Protein AF-A0AA92UZ13-F1 (afdb_monomer_lite)

Sequence (68 aa):
MQKQQDERKKNIIAMFADFRAKAPAETSDSRIMLAVSQRVGCTQQNVRVILIKAGLITPKKRRAAVRK

Foldseek 3Di:
DVVVVVVLLVVLVVQLVVCVVVPDPPDDSLNSLVVSCVVSVHDSVVSVVSCCVVVNDPPPPPPPPPPD

pLDDT: mean 86.74, std 13.63, range [49.03, 96.38]

Secondary structure (DSSP, 8-state):
-HHHHHHHHHHHHHHHHHHHHHS-TT--HHHHHHHHHHHHTS-HHHHHHHHHHTTSS-----------

Radius of gyration: 13.85 Å; chains: 1; bounding box: 25×45×27 Å

Organism: NCBI:txid165179

Structure (mmCIF, N/CA/C/O backbone):
data_AF-A0AA92UZ13-F1
#
_entry.id   AF-A0AA92UZ13-F1
#
loop_
_atom_site.group_PDB
_atom_site.id
_atom_site.type_symbol
_atom_site.label_atom_id
_atom_site.label_alt_id
_atom_site.label_comp_id
_atom_site.label_asym_id
_atom_site.label_entity_id
_atom_site.label_seq_id
_atom_site.pdbx_PDB_ins_code
_atom_site.Cartn_x
_atom_site.Cartn_y
_atom_site.Cartn_z
_atom_site.occupancy
_atom_site.B_iso_or_equiv
_atom_site.auth_seq_id
_atom_site.auth_comp_id
_atom_site.auth_asym_id
_atom_site.auth_atom_id
_atom_site.pdbx_PDB_model_num
ATOM 1 N N . MET A 1 1 ? -13.452 11.162 14.897 1.00 63.94 1 MET A N 1
ATOM 2 C CA . MET A 1 1 ? -12.159 10.463 14.691 1.00 63.94 1 MET A CA 1
ATOM 3 C C . MET A 1 1 ? -12.196 9.319 13.661 1.00 63.94 1 MET A C 1
ATOM 5 O O . MET A 1 1 ? -11.130 8.923 13.212 1.00 63.94 1 MET A O 1
ATOM 9 N N . GLN A 1 2 ? -13.366 8.836 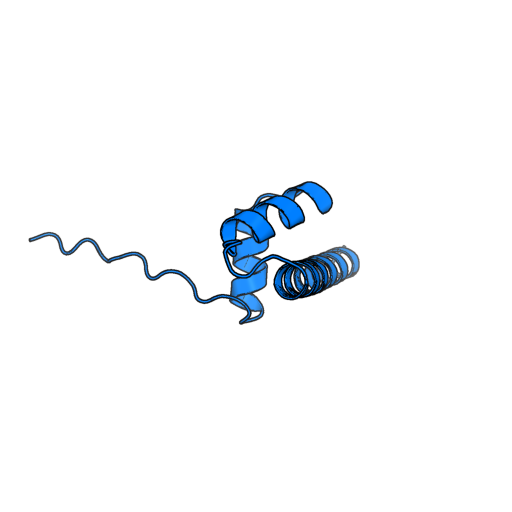13.208 1.00 70.12 2 GLN A N 1
ATOM 10 C CA . GLN A 1 2 ? -13.470 7.777 12.180 1.00 70.12 2 GLN A CA 1
ATOM 11 C C . GLN A 1 2 ? -13.009 8.233 10.777 1.00 70.12 2 GLN A C 1
ATOM 13 O O . GLN A 1 2 ? -12.192 7.578 10.137 1.00 70.12 2 GLN A O 1
ATOM 18 N N . LYS A 1 3 ? -13.469 9.415 10.335 1.00 77.62 3 LYS A N 1
ATOM 19 C CA . LYS A 1 3 ? -13.276 9.926 8.964 1.00 77.62 3 LYS A CA 1
ATOM 20 C C . LYS A 1 3 ? -11.800 10.040 8.545 1.00 77.62 3 LYS A C 1
ATOM 22 O O . LYS A 1 3 ? -11.440 9.583 7.466 1.00 77.62 3 LYS A O 1
ATOM 27 N N . GLN A 1 4 ? -10.935 10.556 9.424 1.00 80.31 4 GLN A N 1
ATOM 28 C CA . GLN A 1 4 ? -9.489 10.650 9.155 1.00 80.31 4 GLN A CA 1
ATOM 29 C C . GLN A 1 4 ? -8.818 9.277 9.014 1.00 80.31 4 GLN A C 1
ATOM 31 O O . GLN A 1 4 ? -7.891 9.118 8.222 1.00 80.31 4 GLN A O 1
ATOM 36 N N . GLN A 1 5 ? -9.269 8.265 9.764 1.00 81.31 5 GLN A N 1
ATOM 37 C CA . GLN A 1 5 ? -8.702 6.921 9.648 1.00 81.31 5 GLN A CA 1
ATOM 38 C C . GLN A 1 5 ? -9.072 6.272 8.314 1.00 81.31 5 GLN A C 1
ATOM 40 O O . GLN A 1 5 ? -8.241 5.585 7.721 1.00 81.31 5 GLN A O 1
ATOM 45 N N . ASP A 1 6 ? -10.290 6.496 7.824 1.00 87.19 6 ASP A N 1
ATOM 46 C CA . ASP A 1 6 ? -10.733 5.945 6.543 1.00 87.19 6 ASP A CA 1
ATOM 47 C C . ASP A 1 6 ? -10.049 6.621 5.350 1.00 87.19 6 ASP A C 1
ATOM 49 O O . ASP A 1 6 ? -9.630 5.930 4.420 1.00 87.19 6 ASP A O 1
ATOM 53 N N . GLU A 1 7 ? -9.822 7.936 5.404 1.00 89.12 7 GLU A N 1
ATOM 54 C CA . GLU A 1 7 ? -8.997 8.631 4.406 1.00 89.12 7 GLU A CA 1
ATOM 55 C C . GLU A 1 7 ? -7.554 8.125 4.407 1.00 89.12 7 GLU A C 1
ATOM 57 O O . GLU A 1 7 ? -6.990 7.852 3.346 1.00 89.12 7 GLU A O 1
ATOM 62 N N . ARG A 1 8 ? -6.971 7.889 5.588 1.00 89.12 8 ARG A N 1
ATOM 63 C CA . ARG A 1 8 ? -5.615 7.339 5.692 1.00 89.12 8 ARG A CA 1
ATOM 64 C C . ARG A 1 8 ? -5.513 5.937 5.085 1.00 89.12 8 ARG A C 1
ATOM 66 O O . ARG A 1 8 ? -4.535 5.654 4.397 1.00 89.12 8 ARG A O 1
ATOM 73 N N . LYS A 1 9 ? -6.520 5.072 5.274 1.00 92.94 9 LYS A N 1
ATOM 74 C CA . LYS A 1 9 ? -6.577 3.742 4.630 1.00 92.94 9 LYS A CA 1
ATOM 75 C C . LYS A 1 9 ? -6.655 3.856 3.106 1.00 92.94 9 LYS A C 1
ATOM 77 O O . LYS A 1 9 ? -5.906 3.168 2.417 1.00 92.94 9 LYS A O 1
ATOM 82 N N . LYS A 1 10 ? -7.521 4.735 2.586 1.00 93.94 10 LYS A N 1
ATOM 83 C CA . LYS A 1 10 ? -7.644 4.988 1.139 1.00 93.94 10 LYS A CA 1
ATOM 84 C C . LYS A 1 10 ? -6.330 5.500 0.547 1.00 93.94 10 LYS A C 1
ATOM 86 O O . LYS A 1 10 ? -5.903 5.001 -0.489 1.00 93.94 10 LYS A O 1
ATOM 91 N N . ASN A 1 11 ? -5.655 6.415 1.242 1.00 94.62 11 ASN A N 1
ATOM 92 C CA . ASN A 1 11 ? -4.354 6.936 0.828 1.00 94.62 11 ASN A CA 1
ATOM 93 C C . ASN A 1 11 ? -3.278 5.834 0.774 1.00 94.62 11 ASN A C 1
ATOM 95 O O . ASN A 1 11 ? -2.547 5.736 -0.205 1.00 94.62 11 ASN A O 1
ATOM 99 N N . ILE A 1 12 ? -3.215 4.956 1.784 1.00 95.19 12 ILE A N 1
ATOM 100 C CA . ILE A 1 12 ? -2.288 3.807 1.794 1.00 95.19 12 ILE A CA 1
ATOM 101 C C . ILE A 1 12 ? -2.523 2.897 0.582 1.00 95.19 12 ILE A C 1
ATOM 103 O O . ILE A 1 12 ? -1.566 2.494 -0.076 1.00 95.19 12 ILE A O 1
ATOM 107 N N . ILE A 1 13 ? -3.787 2.584 0.284 1.00 96.06 13 ILE A N 1
ATOM 108 C CA . ILE A 1 13 ? -4.169 1.739 -0.854 1.00 96.06 13 ILE A CA 1
ATOM 109 C C . ILE A 1 13 ? -3.746 2.380 -2.179 1.00 96.06 13 ILE A C 1
ATOM 111 O O . ILE A 1 13 ? -3.086 1.729 -2.988 1.00 96.06 13 ILE A O 1
ATOM 115 N N . ALA A 1 14 ? -4.084 3.656 -2.377 1.00 96.19 14 ALA A N 1
ATOM 116 C CA . ALA A 1 14 ? -3.750 4.386 -3.595 1.00 96.19 14 ALA A CA 1
ATOM 117 C C . ALA A 1 14 ? -2.231 4.486 -3.797 1.00 96.19 14 ALA A C 1
ATOM 119 O O . ALA A 1 14 ? -1.732 4.188 -4.878 1.00 96.19 14 ALA A O 1
ATOM 120 N N . MET A 1 15 ? -1.482 4.825 -2.742 1.00 96.25 15 MET A N 1
ATOM 121 C CA . MET A 1 15 ? -0.025 4.944 -2.806 1.00 96.25 15 MET A CA 1
ATOM 122 C C . MET A 1 15 ? 0.650 3.599 -3.094 1.00 96.25 15 MET A C 1
ATOM 124 O O . MET A 1 15 ? 1.595 3.547 -3.875 1.00 96.25 15 MET A O 1
ATOM 128 N N . PHE A 1 16 ? 0.157 2.506 -2.502 1.00 96.38 16 PHE A N 1
ATOM 129 C CA . PHE A 1 16 ? 0.671 1.169 -2.795 1.00 96.38 16 PHE A CA 1
ATOM 130 C C . PHE A 1 16 ? 0.438 0.781 -4.258 1.00 96.38 16 PHE A C 1
ATOM 132 O O . PHE A 1 16 ? 1.363 0.295 -4.904 1.00 96.38 16 PHE A O 1
ATOM 139 N N . ALA A 1 17 ? -0.766 1.011 -4.791 1.00 95.38 17 ALA A N 1
ATOM 140 C CA . ALA A 1 17 ? -1.080 0.710 -6.186 1.00 95.38 17 ALA A CA 1
ATOM 141 C C . ALA A 1 17 ? -0.234 1.548 -7.161 1.00 95.38 17 ALA A C 1
ATOM 143 O O . ALA A 1 17 ? 0.328 0.994 -8.103 1.00 95.38 17 ALA A O 1
ATOM 144 N N . ASP A 1 18 ? -0.080 2.848 -6.893 1.00 95.50 18 ASP A N 1
ATOM 145 C CA . ASP A 1 18 ? 0.748 3.756 -7.695 1.00 95.50 18 ASP A CA 1
ATOM 146 C C . ASP A 1 18 ? 2.216 3.316 -7.715 1.00 95.50 18 ASP A C 1
ATOM 148 O O . ASP A 1 18 ? 2.835 3.199 -8.772 1.00 95.50 18 ASP A O 1
ATOM 152 N N . PHE A 1 19 ? 2.768 2.996 -6.545 1.00 94.81 19 PHE A N 1
ATOM 153 C CA . PHE A 1 19 ? 4.140 2.515 -6.448 1.00 94.81 19 PHE A CA 1
ATOM 154 C C . PHE A 1 19 ? 4.326 1.176 -7.135 1.00 94.81 19 PHE A C 1
ATOM 156 O O . PHE A 1 19 ? 5.326 0.985 -7.812 1.00 94.81 19 PHE A O 1
ATOM 163 N N . ARG A 1 20 ? 3.374 0.255 -6.984 1.00 94.06 20 ARG A N 1
ATOM 164 C CA . ARG A 1 20 ? 3.434 -1.051 -7.638 1.00 94.06 20 ARG A CA 1
ATOM 165 C C . ARG A 1 20 ? 3.365 -0.938 -9.157 1.00 94.06 20 ARG A C 1
ATOM 167 O O . ARG A 1 20 ? 4.038 -1.705 -9.829 1.00 94.06 20 ARG A O 1
ATOM 174 N N . ALA A 1 21 ? 2.603 0.016 -9.687 1.00 94.19 21 ALA A N 1
ATOM 175 C CA . ALA A 1 21 ? 2.531 0.274 -11.123 1.00 94.19 21 ALA A CA 1
ATOM 176 C C . ALA A 1 21 ? 3.810 0.923 -11.683 1.00 94.19 21 ALA A C 1
ATOM 178 O O . ALA A 1 21 ? 4.165 0.676 -12.831 1.00 94.19 21 ALA A O 1
ATOM 179 N N . LYS A 1 22 ? 4.499 1.752 -10.884 1.00 93.88 22 LYS A N 1
ATOM 180 C CA . LYS A 1 22 ? 5.720 2.474 -11.292 1.00 93.88 22 LYS A CA 1
ATOM 181 C C . LYS A 1 22 ? 7.020 1.737 -10.971 1.00 93.88 22 LYS A C 1
ATOM 183 O O . LYS A 1 22 ? 8.069 2.096 -11.501 1.00 93.88 22 LYS A O 1
ATOM 188 N N . ALA A 1 23 ? 6.985 0.772 -10.057 1.00 92.12 23 ALA A N 1
ATOM 189 C CA . ALA A 1 23 ? 8.176 0.064 -9.625 1.00 92.12 23 ALA A CA 1
ATOM 190 C C . ALA A 1 23 ? 8.678 -0.898 -10.718 1.00 92.12 23 ALA A C 1
ATOM 192 O O . ALA A 1 23 ? 7.869 -1.520 -11.408 1.00 92.12 23 ALA A O 1
ATOM 193 N N . PRO A 1 24 ? 10.006 -1.083 -10.842 1.00 93.19 24 PRO A N 1
ATOM 194 C CA . PRO A 1 24 ? 10.577 -2.147 -11.662 1.00 93.19 24 PRO A CA 1
ATOM 195 C C . PRO A 1 24 ? 9.988 -3.513 -11.290 1.00 93.19 24 PRO A C 1
ATOM 197 O O . PRO A 1 24 ? 9.741 -3.762 -10.108 1.00 93.19 24 PRO A O 1
ATOM 200 N N . ALA A 1 25 ? 9.828 -4.414 -12.265 1.00 86.00 25 ALA A N 1
ATOM 201 C CA . ALA A 1 25 ? 9.189 -5.727 -12.081 1.00 86.00 25 ALA A CA 1
ATOM 202 C C . ALA A 1 25 ? 9.847 -6.611 -10.998 1.00 86.00 25 ALA A C 1
ATOM 204 O O . ALA A 1 25 ? 9.197 -7.469 -10.407 1.00 86.00 25 ALA A O 1
ATOM 205 N N . GLU A 1 26 ? 11.126 -6.381 -10.703 1.00 89.88 26 GLU A N 1
ATOM 206 C CA . GLU A 1 26 ? 11.887 -7.043 -9.635 1.00 89.88 26 GLU A CA 1
ATOM 207 C C . GLU A 1 26 ? 11.592 -6.508 -8.220 1.00 89.88 26 GLU A C 1
ATOM 209 O O . GLU A 1 26 ? 11.999 -7.095 -7.211 1.00 89.88 26 GLU A O 1
ATOM 214 N N . THR A 1 27 ? 10.871 -5.391 -8.106 1.00 91.81 27 THR A N 1
ATOM 215 C CA . THR A 1 27 ? 10.590 -4.767 -6.814 1.00 91.81 27 THR A CA 1
ATOM 216 C C . THR A 1 27 ? 9.504 -5.539 -6.082 1.00 91.81 27 THR A C 1
ATOM 218 O O . THR A 1 27 ? 8.326 -5.487 -6.422 1.00 91.81 27 THR A O 1
ATOM 221 N N . SER A 1 28 ? 9.896 -6.228 -5.011 1.00 92.12 28 SER A N 1
ATOM 222 C CA . SER A 1 28 ? 8.943 -6.958 -4.169 1.00 92.12 28 SER A CA 1
ATOM 223 C C . SER A 1 28 ? 7.917 -6.043 -3.483 1.00 92.12 28 SER A C 1
ATOM 225 O O . SER A 1 28 ? 8.254 -4.960 -2.992 1.00 92.12 28 SER A O 1
ATOM 227 N N . ASP A 1 29 ? 6.692 -6.553 -3.308 1.00 92.19 29 ASP A N 1
ATOM 228 C CA . ASP A 1 29 ? 5.631 -5.896 -2.528 1.00 92.19 29 ASP A CA 1
ATOM 229 C C . ASP A 1 29 ? 6.101 -5.498 -1.120 1.00 92.19 29 ASP A C 1
ATOM 231 O O . ASP A 1 29 ? 5.690 -4.469 -0.593 1.00 92.19 29 ASP A O 1
ATOM 235 N N . SER A 1 30 ? 7.002 -6.272 -0.500 1.00 93.38 30 SER A N 1
ATOM 236 C CA . SER A 1 30 ? 7.596 -5.921 0.797 1.00 93.38 30 SER A CA 1
ATOM 237 C C . SER A 1 30 ? 8.349 -4.593 0.753 1.00 93.38 30 SER A C 1
ATOM 239 O O . SER A 1 30 ? 8.208 -3.787 1.672 1.00 93.38 30 SER A O 1
ATOM 241 N N . ARG A 1 31 ? 9.116 -4.338 -0.310 1.00 94.75 31 ARG A N 1
ATOM 242 C CA . ARG A 1 31 ? 9.882 -3.096 -0.467 1.00 94.75 31 ARG A CA 1
ATOM 243 C C . ARG A 1 31 ? 8.961 -1.907 -0.732 1.00 94.75 31 ARG A C 1
ATOM 245 O O . ARG A 1 31 ? 9.162 -0.840 -0.159 1.00 94.75 31 ARG A O 1
ATOM 252 N N . ILE A 1 32 ? 7.894 -2.127 -1.498 1.00 95.81 32 ILE A N 1
ATOM 253 C CA . ILE A 1 32 ? 6.834 -1.138 -1.728 1.00 95.81 32 ILE A CA 1
ATOM 254 C C . ILE A 1 32 ? 6.106 -0.809 -0.415 1.00 95.81 32 ILE A C 1
ATOM 256 O O . ILE A 1 32 ? 5.964 0.361 -0.064 1.00 95.81 32 ILE A O 1
ATOM 260 N N . MET A 1 33 ? 5.700 -1.824 0.360 1.00 95.75 33 MET A N 1
ATOM 261 C CA . MET A 1 33 ? 5.038 -1.639 1.658 1.00 95.75 33 MET A CA 1
ATOM 262 C C . MET A 1 33 ? 5.905 -0.846 2.642 1.00 95.75 33 MET A C 1
ATOM 264 O O . MET A 1 33 ? 5.367 -0.028 3.385 1.00 95.75 33 MET A O 1
ATOM 268 N N . LEU A 1 34 ? 7.224 -1.070 2.644 1.00 96.12 34 LEU A N 1
ATOM 269 C CA . LEU A 1 34 ? 8.161 -0.316 3.479 1.00 96.12 34 LEU A CA 1
ATOM 270 C C . LEU A 1 34 ? 8.188 1.173 3.096 1.00 96.12 34 LEU A C 1
ATOM 272 O O . LEU A 1 34 ? 8.109 2.037 3.966 1.00 96.12 34 LEU A O 1
ATOM 276 N N . ALA A 1 35 ? 8.236 1.483 1.799 1.00 95.62 35 ALA A N 1
ATOM 277 C CA . ALA A 1 35 ? 8.221 2.866 1.327 1.00 95.62 35 ALA A CA 1
ATOM 278 C C . ALA A 1 35 ? 6.895 3.578 1.665 1.00 95.62 35 ALA A C 1
ATOM 280 O O . ALA A 1 35 ? 6.895 4.723 2.123 1.00 95.62 35 ALA A O 1
ATOM 281 N N . VAL A 1 36 ? 5.757 2.889 1.510 1.00 96.00 36 VAL A N 1
ATOM 282 C CA . VAL A 1 36 ? 4.436 3.415 1.900 1.00 96.00 36 VAL A CA 1
ATOM 283 C C . VAL A 1 36 ? 4.362 3.648 3.411 1.00 96.00 36 VAL A C 1
ATOM 285 O O . VAL A 1 36 ? 3.863 4.683 3.854 1.00 96.00 36 VAL A O 1
ATOM 288 N N . SER A 1 37 ? 4.886 2.723 4.221 1.00 95.69 37 SER A N 1
ATOM 289 C CA . SER A 1 37 ? 4.839 2.841 5.680 1.00 95.69 37 SER A CA 1
ATOM 290 C C . SER A 1 37 ? 5.664 4.029 6.185 1.00 95.69 37 SER A C 1
ATOM 292 O O . SER A 1 37 ? 5.204 4.752 7.068 1.00 95.69 37 SER A O 1
ATOM 294 N N . GLN A 1 38 ? 6.829 4.279 5.576 1.00 94.94 38 GLN A N 1
ATOM 295 C CA . GLN A 1 38 ? 7.671 5.446 5.859 1.00 94.94 38 GLN A CA 1
ATOM 296 C C . GLN A 1 38 ? 6.980 6.763 5.483 1.00 94.94 38 GLN A C 1
ATOM 298 O O . GLN A 1 38 ? 6.937 7.674 6.303 1.00 94.94 38 GLN A O 1
ATOM 303 N N . ARG A 1 39 ? 6.369 6.854 4.291 1.00 94.06 39 ARG A N 1
ATOM 304 C CA . ARG A 1 39 ? 5.656 8.070 3.849 1.00 94.06 39 ARG A CA 1
ATOM 305 C C . ARG A 1 39 ? 4.436 8.400 4.698 1.00 94.06 39 ARG A C 1
ATOM 307 O O . ARG A 1 39 ? 4.160 9.565 4.955 1.00 94.06 39 ARG A O 1
ATOM 314 N N . VAL A 1 40 ? 3.687 7.381 5.108 1.00 91.62 40 VAL A N 1
ATOM 315 C CA . VAL A 1 40 ? 2.464 7.573 5.896 1.00 91.62 40 VAL A CA 1
ATOM 316 C C . VAL A 1 40 ? 2.770 7.700 7.391 1.00 91.62 40 VAL A C 1
ATOM 318 O O . VAL A 1 40 ? 1.899 8.130 8.143 1.00 91.62 40 VAL A O 1
ATOM 321 N N . GLY A 1 41 ? 3.967 7.328 7.853 1.00 93.31 41 GLY A N 1
ATOM 322 C CA . GLY A 1 41 ? 4.320 7.325 9.274 1.00 93.31 41 GLY A CA 1
ATOM 323 C C . GLY A 1 41 ? 3.573 6.237 10.049 1.00 93.31 41 GLY A C 1
ATOM 324 O O . GLY A 1 41 ? 2.903 6.514 11.044 1.00 93.31 41 GLY A O 1
ATOM 325 N N . CYS A 1 42 ? 3.605 5.000 9.549 1.00 92.81 42 CYS A N 1
ATOM 326 C CA . CYS A 1 42 ? 3.026 3.836 10.221 1.00 92.81 42 CYS A CA 1
ATOM 327 C C . CYS A 1 42 ? 3.915 2.597 10.052 1.00 92.81 42 CYS A C 1
ATOM 329 O O . CYS A 1 42 ? 4.935 2.635 9.368 1.00 92.81 42 CYS A O 1
ATOM 331 N N . THR A 1 43 ? 3.548 1.482 10.685 1.00 94.31 43 THR A N 1
ATOM 332 C CA . THR A 1 43 ? 4.308 0.233 10.561 1.00 94.31 43 THR A CA 1
ATOM 333 C C . THR A 1 43 ? 3.988 -0.488 9.253 1.00 94.31 43 THR A C 1
ATOM 335 O O . THR A 1 43 ? 2.856 -0.465 8.761 1.00 94.31 43 THR A O 1
ATOM 338 N N . GLN A 1 44 ? 4.967 -1.216 8.715 1.00 93.50 44 GLN A N 1
ATOM 339 C CA . GLN A 1 44 ? 4.769 -2.063 7.535 1.00 93.50 44 GLN A CA 1
ATOM 340 C C . GLN A 1 44 ? 3.681 -3.131 7.768 1.00 93.50 44 GLN A C 1
ATOM 342 O O . GLN A 1 44 ? 2.926 -3.469 6.857 1.00 93.50 4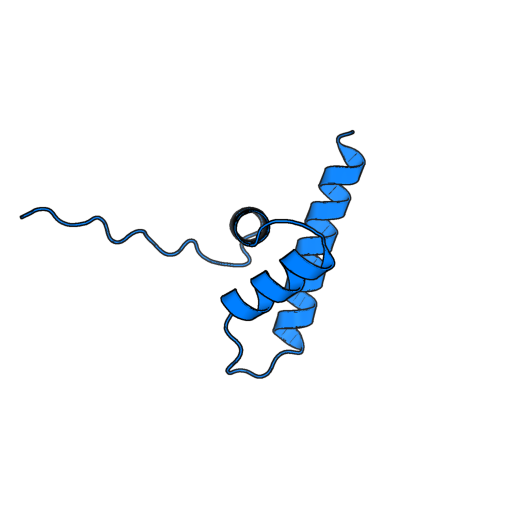4 GLN A O 1
ATOM 347 N N . GLN A 1 45 ? 3.539 -3.619 9.008 1.00 93.62 45 GLN A N 1
ATOM 348 C CA . GLN A 1 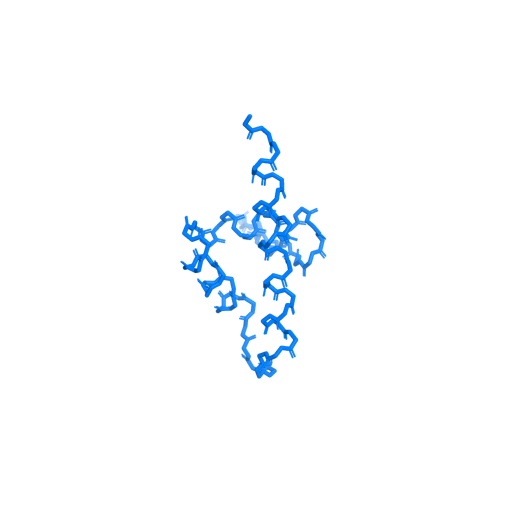45 ? 2.483 -4.559 9.388 1.00 93.62 45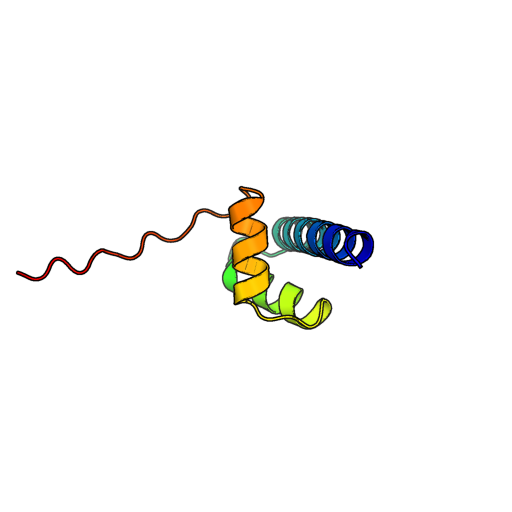 GLN A CA 1
ATOM 349 C C . GLN A 1 45 ? 1.080 -3.930 9.292 1.00 93.62 45 GLN A C 1
ATOM 351 O O . GLN A 1 45 ? 0.159 -4.602 8.828 1.00 93.62 45 GLN A O 1
ATOM 356 N N . ASN A 1 46 ? 0.906 -2.651 9.653 1.00 93.94 46 ASN A N 1
ATOM 357 C CA . ASN A 1 46 ? -0.371 -1.951 9.468 1.00 93.94 46 ASN A CA 1
ATOM 358 C C . ASN A 1 46 ? -0.734 -1.821 7.987 1.00 93.94 46 ASN A C 1
ATOM 360 O O . ASN A 1 46 ? -1.868 -2.120 7.612 1.00 93.94 46 ASN A O 1
ATOM 364 N N . VAL A 1 47 ? 0.231 -1.437 7.145 1.00 95.06 47 VAL A N 1
ATOM 365 C CA . VAL A 1 47 ? 0.043 -1.388 5.686 1.00 95.06 47 VAL A CA 1
ATOM 366 C C . VAL A 1 47 ? -0.389 -2.759 5.173 1.00 95.06 47 VAL A C 1
ATOM 368 O O . VAL A 1 47 ? -1.417 -2.872 4.511 1.00 95.06 47 VAL A O 1
ATOM 371 N N . ARG A 1 48 ? 0.320 -3.823 5.564 1.00 94.25 48 ARG A N 1
ATOM 372 C CA . ARG A 1 48 ? -0.002 -5.198 5.167 1.00 94.25 48 ARG A CA 1
ATOM 373 C C . ARG A 1 48 ? -1.437 -5.595 5.523 1.00 94.25 48 ARG A C 1
ATOM 375 O O . ARG A 1 48 ? -2.130 -6.163 4.686 1.00 94.25 48 ARG A O 1
ATOM 382 N N . VAL A 1 49 ? -1.898 -5.304 6.742 1.00 93.50 49 VAL A N 1
ATOM 383 C CA . VAL A 1 49 ? -3.275 -5.618 7.171 1.00 93.50 49 VAL A CA 1
ATOM 384 C C . VAL A 1 49 ? -4.307 -4.858 6.335 1.00 93.50 49 VAL A C 1
ATOM 386 O O . VAL A 1 49 ? -5.319 -5.443 5.951 1.00 93.50 49 VAL A O 1
ATOM 389 N N . ILE A 1 50 ? -4.054 -3.583 6.027 1.00 94.62 50 ILE A N 1
ATOM 390 C CA . ILE A 1 50 ? -4.940 -2.769 5.182 1.00 94.62 50 ILE A CA 1
ATOM 391 C C . ILE A 1 50 ? -5.011 -3.349 3.766 1.00 94.62 50 ILE A C 1
ATOM 393 O O . ILE A 1 50 ? -6.107 -3.526 3.242 1.00 94.62 50 ILE A O 1
ATOM 397 N N . LEU A 1 51 ? -3.869 -3.711 3.178 1.00 94.56 51 LEU A N 1
ATOM 398 C CA . LEU A 1 51 ? -3.808 -4.274 1.827 1.00 94.56 51 LEU A CA 1
ATOM 399 C C . LEU A 1 51 ? -4.465 -5.657 1.731 1.00 94.56 51 LEU A C 1
ATOM 401 O O . LEU A 1 51 ? -5.140 -5.933 0.743 1.00 94.56 51 LEU A O 1
ATOM 405 N N . ILE A 1 52 ? -4.325 -6.504 2.760 1.00 93.50 52 ILE A N 1
ATOM 406 C CA . ILE A 1 52 ? -5.031 -7.795 2.839 1.00 93.50 52 ILE A CA 1
ATOM 407 C C . ILE A 1 52 ? -6.544 -7.569 2.887 1.00 93.50 52 ILE A C 1
ATOM 409 O O . ILE A 1 52 ? -7.280 -8.200 2.136 1.00 93.50 52 ILE A O 1
ATOM 413 N N . LYS A 1 53 ? -7.015 -6.649 3.740 1.00 92.19 53 LYS A N 1
ATOM 414 C CA . LYS A 1 53 ? -8.446 -6.314 3.833 1.00 92.19 53 LYS A CA 1
ATOM 415 C C . LYS A 1 53 ? -8.994 -5.711 2.536 1.00 92.19 53 LYS A C 1
ATOM 417 O O . LYS A 1 53 ? -10.167 -5.896 2.246 1.00 92.19 53 LYS A O 1
ATOM 422 N N . ALA A 1 54 ? -8.152 -5.019 1.770 1.00 91.75 54 ALA A N 1
ATOM 423 C CA . ALA A 1 54 ? -8.489 -4.467 0.461 1.00 91.75 54 ALA A CA 1
ATOM 424 C C . ALA A 1 54 ? -8.362 -5.480 -0.696 1.00 91.75 54 ALA A C 1
ATOM 426 O O . ALA A 1 54 ? -8.644 -5.122 -1.834 1.00 91.75 54 ALA A O 1
ATOM 427 N N . GLY A 1 55 ? -7.908 -6.714 -0.439 1.00 91.38 55 GLY A N 1
ATOM 428 C CA . GLY A 1 55 ? -7.736 -7.746 -1.469 1.00 91.38 55 GLY A CA 1
ATOM 429 C C . GLY A 1 55 ? -6.559 -7.520 -2.428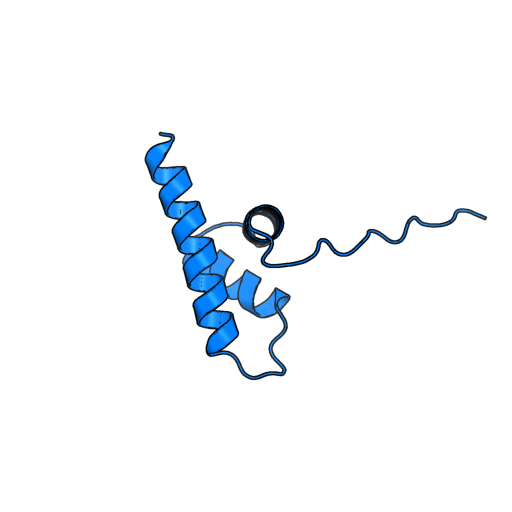 1.00 91.38 55 GLY A C 1
ATOM 430 O O . GLY A 1 55 ? -6.464 -8.200 -3.442 1.00 91.38 55 GLY A O 1
ATOM 431 N N . LEU A 1 56 ? -5.648 -6.589 -2.122 1.00 90.56 56 LEU A N 1
ATOM 432 C CA . LEU A 1 56 ? -4.519 -6.233 -2.998 1.00 90.56 56 LEU A CA 1
ATOM 433 C C . LEU A 1 56 ? -3.334 -7.191 -2.885 1.00 90.56 56 LEU A C 1
ATOM 435 O O . LEU A 1 56 ? -2.538 -7.306 -3.818 1.00 90.56 56 LEU A O 1
ATOM 439 N N . ILE A 1 57 ? 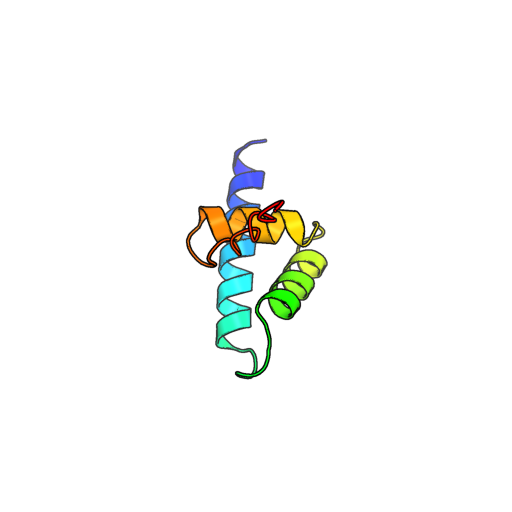-3.207 -7.849 -1.732 1.00 90.06 57 ILE A N 1
ATOM 440 C CA . ILE A 1 57 ? -2.186 -8.861 -1.477 1.00 90.06 57 ILE A CA 1
ATOM 441 C C . ILE A 1 57 ? -2.807 -10.055 -0.763 1.00 90.06 57 ILE A C 1
ATOM 443 O O . ILE A 1 57 ? -3.655 -9.915 0.122 1.00 90.06 57 ILE A O 1
ATOM 447 N N . THR A 1 58 ? -2.320 -11.243 -1.093 1.00 85.50 58 THR A N 1
ATOM 448 C CA . THR A 1 58 ? -2.738 -12.468 -0.420 1.00 85.50 58 THR A CA 1
ATOM 449 C C . THR A 1 58 ? -1.969 -12.609 0.894 1.00 85.50 58 THR A C 1
ATOM 451 O O . THR A 1 58 ? -0.740 -12.449 0.918 1.00 85.50 58 THR A O 1
ATOM 454 N N . PRO A 1 59 ? -2.626 -12.943 2.018 1.00 78.81 59 PRO A N 1
ATOM 455 C CA . PRO A 1 59 ? -1.897 -13.314 3.217 1.00 78.81 59 PRO A CA 1
ATOM 456 C C . PRO A 1 59 ? -1.011 -14.523 2.897 1.00 78.81 59 PRO A C 1
ATOM 458 O O . PRO A 1 59 ? -1.507 -15.588 2.536 1.00 78.81 59 PRO A O 1
ATOM 461 N N . LYS A 1 60 ? 0.316 -14.375 3.036 1.00 71.25 60 LYS A N 1
ATOM 462 C CA . LYS A 1 60 ? 1.228 -15.528 3.058 1.00 71.25 60 LYS A CA 1
ATOM 463 C C . LYS A 1 60 ? 0.683 -16.513 4.092 1.00 71.25 60 LYS A C 1
ATOM 465 O O . LYS A 1 60 ? 0.683 -16.184 5.282 1.00 71.25 60 LYS A O 1
ATOM 470 N N . LYS A 1 61 ? 0.207 -17.682 3.642 1.00 61.00 61 LYS A N 1
ATOM 471 C CA . LYS A 1 61 ? -0.170 -18.782 4.533 1.00 61.00 61 LYS A CA 1
ATOM 472 C C . LYS A 1 61 ? 1.005 -18.974 5.489 1.00 61.00 61 LYS A C 1
ATOM 474 O O . LYS A 1 61 ? 2.123 -19.224 5.034 1.00 61.00 61 LYS A O 1
ATOM 479 N N . ARG A 1 62 ? 0.786 -18.820 6.801 1.00 55.97 62 ARG A N 1
ATOM 480 C CA . ARG A 1 62 ? 1.719 -19.405 7.768 1.00 55.97 62 ARG A CA 1
ATOM 481 C C . ARG A 1 62 ? 1.769 -20.875 7.371 1.00 55.97 62 ARG A C 1
ATOM 483 O O . ARG A 1 62 ? 0.725 -21.522 7.384 1.00 55.97 62 ARG A O 1
ATOM 490 N N . ARG A 1 63 ? 2.929 -21.377 6.931 1.00 49.03 63 ARG A N 1
ATOM 491 C CA . ARG A 1 63 ? 3.153 -22.824 6.900 1.00 49.03 63 ARG A CA 1
ATOM 492 C C . ARG A 1 63 ? 2.784 -23.279 8.305 1.00 49.03 63 ARG A C 1
ATOM 494 O O . ARG A 1 63 ? 3.457 -22.882 9.255 1.00 49.03 63 ARG A O 1
ATOM 501 N N . ALA A 1 64 ? 1.662 -23.982 8.446 1.00 50.50 64 ALA A N 1
ATOM 502 C CA . ALA A 1 64 ? 1.400 -24.720 9.661 1.00 50.50 64 ALA A CA 1
ATOM 503 C C . ALA A 1 64 ? 2.634 -25.602 9.824 1.00 50.50 64 ALA A C 1
ATOM 505 O O . ALA A 1 64 ? 2.956 -26.376 8.921 1.00 50.50 64 ALA A O 1
ATOM 506 N N . ALA A 1 65 ? 3.410 -25.367 10.879 1.00 57.09 65 ALA A N 1
ATOM 507 C CA . ALA A 1 65 ? 4.486 -26.269 11.223 1.00 57.09 65 ALA A CA 1
ATOM 508 C C . ALA A 1 65 ? 3.796 -27.602 11.500 1.00 57.09 65 ALA A C 1
ATOM 510 O O . ALA A 1 65 ? 3.129 -27.752 12.522 1.00 57.09 65 ALA A O 1
ATOM 511 N N . VAL A 1 66 ? 3.859 -28.519 10.535 1.00 52.19 66 VAL A N 1
ATOM 512 C CA . VAL A 1 66 ? 3.457 -29.904 10.736 1.00 52.19 66 VAL A CA 1
ATOM 513 C C . VAL A 1 66 ? 4.469 -30.441 11.739 1.00 52.19 66 VAL A C 1
ATOM 515 O O . VAL A 1 66 ? 5.573 -30.827 11.365 1.00 52.19 66 VAL A O 1
ATOM 518 N N . ARG A 1 67 ? 4.133 -30.335 13.029 1.00 52.25 67 ARG A N 1
ATOM 519 C CA . ARG A 1 67 ? 4.779 -31.107 14.088 1.00 52.25 67 ARG A CA 1
ATOM 520 C C . ARG A 1 67 ? 4.525 -32.569 13.725 1.00 52.25 67 ARG A C 1
ATOM 522 O O . ARG A 1 67 ? 3.380 -33.010 13.785 1.00 52.25 67 ARG A O 1
ATOM 529 N N . LYS A 1 68 ? 5.563 -33.238 13.229 1.00 52.53 68 LYS A N 1
ATOM 530 C CA . LYS A 1 68 ? 5.663 -34.695 13.289 1.00 52.53 68 LYS A CA 1
ATOM 531 C C . LYS A 1 68 ? 6.118 -35.080 14.686 1.00 52.53 68 LYS A C 1
ATOM 533 O O . LYS A 1 68 ? 6.885 -34.277 15.269 1.00 52.53 68 LYS A O 1
#